Protein AF-A0A5A9XDW4-F1 (afdb_monomer_lite)

Sequence (81 aa):
MHTHTAAYWTERLQLARHPEGGWFRETSRAAEKVAGSGDFALVGCTVAPGFDFNDFELGNQNDLAELFPQHEALIGRLTRG

Secondary structure (DSSP, 8-state):
-----HHHHHHHTTPEEPTTSSEE------SS---STT---------SSPP-GGG--PPPHHHHHHH-GGGHHHHHHHS--

Organism: NCBI:txid2509454

Radius of gyration: 18.22 Å; chains: 1; bounding box: 50×32×40 Å

Structure (mmCIF, N/CA/C/O backbone):
data_AF-A0A5A9XDW4-F1
#
_entry.id   AF-A0A5A9XDW4-F1
#
loop_
_atom_site.group_PDB
_atom_site.id
_atom_site.type_symbol
_atom_site.label_atom_id
_atom_site.label_alt_id
_atom_site.label_comp_id
_atom_site.label_asym_id
_atom_site.label_entity_id
_atom_site.label_seq_id
_atom_site.pdbx_PDB_ins_code
_atom_site.Cartn_x
_atom_site.Cartn_y
_atom_site.Cartn_z
_atom_site.occupancy
_atom_site.B_iso_or_equiv
_atom_site.auth_seq_id
_atom_site.auth_comp_id
_atom_site.auth_asym_id
_atom_site.auth_atom_id
_atom_site.pdbx_PDB_model_num
ATOM 1 N N . MET A 1 1 ? 28.213 -8.020 -19.527 1.00 58.69 1 MET A N 1
ATOM 2 C CA . MET A 1 1 ? 26.991 -7.794 -18.723 1.00 58.69 1 MET A CA 1
ATOM 3 C C . MET A 1 1 ? 25.986 -8.856 -19.126 1.00 58.69 1 MET A C 1
ATOM 5 O O . MET A 1 1 ? 25.768 -9.010 -20.318 1.00 58.69 1 MET A O 1
ATOM 9 N N . HIS A 1 2 ? 25.462 -9.648 -18.190 1.00 75.50 2 HIS A N 1
ATOM 10 C CA . HIS A 1 2 ? 24.377 -10.578 -18.515 1.00 75.50 2 HIS A CA 1
ATOM 11 C C . HIS A 1 2 ? 23.077 -9.770 -18.566 1.00 75.50 2 HIS A C 1
ATOM 13 O O . HIS A 1 2 ? 22.700 -9.162 -17.566 1.00 75.50 2 HIS A O 1
ATOM 19 N N . THR A 1 3 ? 22.431 -9.708 -19.731 1.00 87.38 3 THR A N 1
ATOM 20 C CA . THR A 1 3 ? 21.144 -9.020 -19.882 1.00 87.38 3 THR A CA 1
ATOM 21 C C . THR A 1 3 ? 20.037 -9.970 -19.451 1.00 87.38 3 THR A C 1
ATOM 23 O O . THR A 1 3 ? 19.763 -10.966 -20.116 1.00 87.38 3 THR A O 1
ATOM 26 N N . HIS A 1 4 ? 19.413 -9.675 -18.317 1.00 92.50 4 HIS A N 1
ATOM 27 C CA . HIS A 1 4 ? 18.246 -10.406 -17.839 1.00 92.50 4 HIS A CA 1
ATOM 28 C C . HIS A 1 4 ? 16.972 -9.836 -18.473 1.00 92.50 4 HIS A C 1
ATOM 30 O O . HIS A 1 4 ? 16.785 -8.622 -18.508 1.00 92.50 4 HIS A O 1
ATOM 36 N N . THR A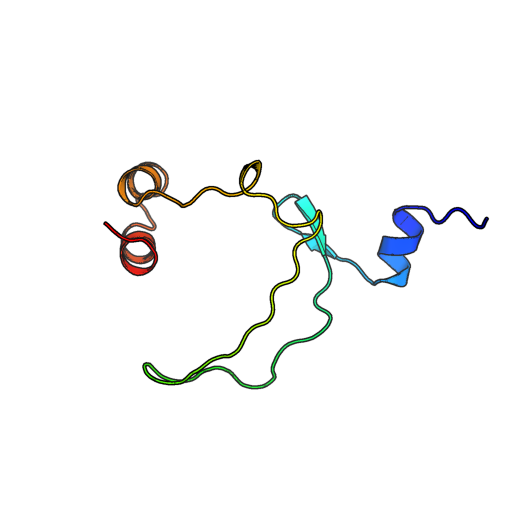 1 5 ? 1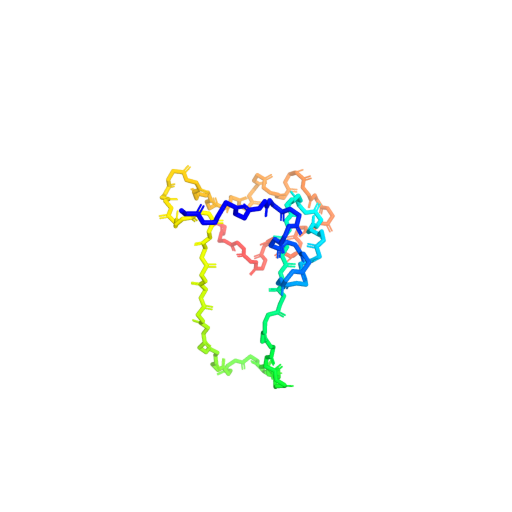6.104 -10.709 -18.986 1.00 94.25 5 THR A N 1
ATOM 37 C CA . THR A 1 5 ? 14.820 -10.323 -19.592 1.00 94.25 5 THR A CA 1
ATOM 38 C C . THR A 1 5 ? 13.734 -10.129 -18.527 1.00 94.25 5 THR A C 1
ATOM 40 O O . THR A 1 5 ? 13.888 -10.549 -17.382 1.00 94.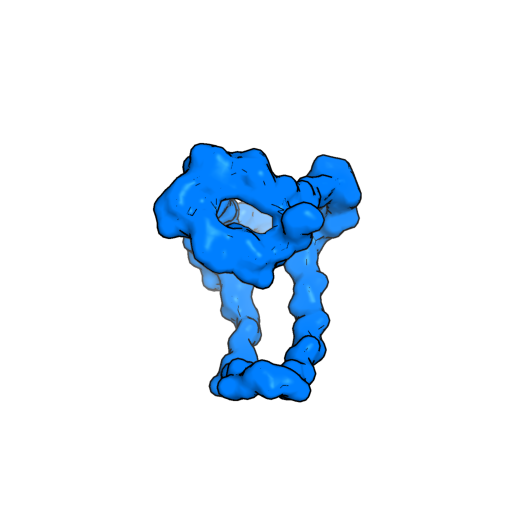25 5 THR A O 1
ATOM 43 N N . ALA A 1 6 ? 12.595 -9.536 -18.897 1.00 89.19 6 ALA A N 1
ATOM 44 C CA . ALA A 1 6 ? 11.438 -9.457 -18.000 1.00 89.19 6 ALA A CA 1
ATOM 45 C C . ALA A 1 6 ? 10.939 -10.854 -17.581 1.00 89.19 6 ALA A C 1
ATOM 47 O O . ALA A 1 6 ? 10.694 -11.088 -16.402 1.00 89.19 6 ALA A O 1
ATOM 48 N N . ALA A 1 7 ? 10.888 -11.805 -18.524 1.00 92.31 7 ALA A N 1
ATOM 49 C CA . ALA A 1 7 ? 10.494 -13.190 -18.253 1.00 92.31 7 ALA A CA 1
ATOM 50 C C . ALA A 1 7 ? 11.417 -13.871 -17.229 1.00 92.31 7 ALA A C 1
ATOM 52 O O . ALA A 1 7 ? 10.934 -14.557 -16.331 1.00 92.31 7 ALA A O 1
ATOM 53 N N . TYR A 1 8 ? 12.729 -13.615 -17.315 1.00 95.06 8 TYR A N 1
ATOM 54 C CA . TYR A 1 8 ? 13.696 -14.107 -16.335 1.00 95.06 8 TYR A CA 1
ATOM 55 C C . TYR A 1 8 ? 13.355 -13.642 -14.914 1.00 95.06 8 TYR A C 1
ATOM 57 O O . TYR A 1 8 ? 13.399 -14.436 -13.976 1.00 95.06 8 TYR A O 1
ATOM 65 N N . TRP A 1 9 ? 12.996 -12.366 -14.741 1.00 92.44 9 TRP A N 1
ATOM 66 C CA . TRP A 1 9 ? 12.641 -11.833 -13.426 1.00 92.44 9 TRP A CA 1
ATOM 67 C C . TRP A 1 9 ? 11.284 -12.329 -12.935 1.00 92.44 9 TRP A C 1
ATOM 69 O O . TRP A 1 9 ? 11.168 -12.637 -11.752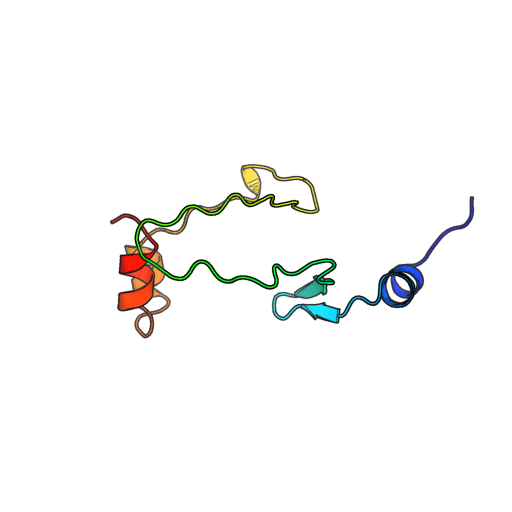 1.00 92.44 9 TRP A O 1
ATOM 79 N N . THR A 1 10 ? 10.293 -12.476 -13.819 1.00 92.56 10 THR A N 1
ATOM 80 C CA . THR A 1 10 ? 8.999 -13.082 -13.474 1.00 92.56 10 THR A CA 1
ATOM 81 C C . THR A 1 10 ? 9.172 -14.479 -12.883 1.00 92.56 10 THR A C 1
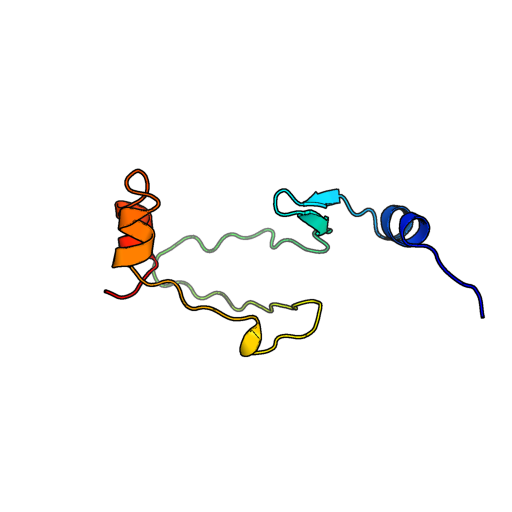ATOM 83 O O . THR A 1 10 ? 8.611 -14.764 -11.827 1.00 92.56 10 THR A O 1
ATOM 86 N N . GLU A 1 11 ? 9.977 -15.328 -13.524 1.00 94.38 11 GLU A N 1
ATOM 87 C CA . GLU A 1 11 ? 10.237 -16.689 -13.050 1.00 94.38 11 GLU A CA 1
ATOM 88 C C . GLU A 1 11 ? 11.087 -16.686 -11.773 1.00 94.38 11 GLU A C 1
ATOM 90 O O . GLU A 1 11 ? 10.679 -17.236 -10.748 1.00 94.38 11 GLU A O 1
ATOM 95 N N . ARG A 1 12 ? 12.241 -16.006 -11.797 1.00 94.81 12 ARG A N 1
ATOM 96 C CA . ARG A 1 12 ? 13.191 -15.996 -10.676 1.00 94.81 12 ARG A CA 1
ATOM 97 C C . ARG A 1 12 ? 12.584 -15.426 -9.399 1.00 94.81 12 ARG A C 1
ATOM 99 O O . ARG A 1 12 ? 12.866 -15.924 -8.311 1.00 94.81 12 ARG A O 1
ATOM 106 N N . LEU A 1 13 ? 11.786 -14.369 -9.524 1.00 93.00 13 LEU A N 1
ATOM 107 C CA . LEU A 1 13 ? 11.124 -13.736 -8.393 1.00 93.00 13 LEU A CA 1
ATOM 108 C C . LEU A 1 13 ? 9.738 -14.321 -8.135 1.00 93.00 13 LEU A C 1
ATOM 110 O O . LEU A 1 13 ? 9.121 -13.867 -7.189 1.00 93.00 13 LEU A O 1
ATOM 114 N N . GLN A 1 14 ? 9.256 -15.323 -8.878 1.00 94.56 14 GLN A N 1
ATOM 115 C CA . GLN A 1 14 ? 7.920 -15.923 -8.709 1.00 94.56 14 GLN A CA 1
ATOM 116 C C . GLN A 1 14 ? 6.801 -14.866 -8.663 1.00 94.56 14 GLN A C 1
ATOM 118 O O . GLN A 1 14 ? 5.974 -14.851 -7.750 1.00 94.56 14 GLN A O 1
ATOM 123 N N . LEU A 1 15 ? 6.822 -13.933 -9.616 1.00 92.50 15 LEU A N 1
ATOM 124 C CA . LEU A 1 15 ? 5.829 -12.865 -9.677 1.00 92.50 15 LEU A CA 1
ATOM 125 C C . LEU A 1 15 ? 4.488 -13.402 -10.196 1.00 92.50 15 LEU A C 1
ATOM 127 O O . LEU A 1 15 ? 4.442 -14.214 -11.120 1.00 92.50 15 LEU A O 1
ATOM 131 N N . ALA A 1 16 ? 3.394 -12.887 -9.648 1.00 92.56 16 ALA A N 1
ATOM 132 C CA . ALA A 1 16 ? 2.034 -13.088 -10.129 1.00 92.56 16 ALA A CA 1
ATOM 133 C C . ALA A 1 16 ? 1.537 -11.840 -10.873 1.00 92.56 16 ALA A C 1
ATOM 135 O O . ALA A 1 16 ? 2.006 -10.729 -10.627 1.00 92.56 16 ALA A O 1
ATOM 136 N N . ARG A 1 17 ? 0.566 -12.011 -11.777 1.00 92.06 17 ARG A N 1
ATOM 137 C CA . ARG A 1 17 ? -0.131 -10.873 -12.395 1.00 92.06 17 ARG A CA 1
ATOM 138 C C . ARG A 1 17 ? -0.948 -10.134 -11.339 1.00 92.06 17 ARG A C 1
ATOM 140 O O . ARG A 1 17 ? -1.687 -10.773 -10.593 1.00 92.06 17 ARG A O 1
ATOM 147 N N . HIS A 1 18 ? -0.841 -8.810 -11.318 1.00 86.19 18 HIS A N 1
ATOM 148 C CA . HIS A 1 18 ? -1.651 -7.977 -10.436 1.00 86.19 18 HIS A CA 1
ATOM 149 C C . HIS A 1 18 ? -2.930 -7.510 -11.162 1.00 86.19 18 HIS A C 1
ATOM 151 O O . HIS A 1 18 ? -2.849 -7.201 -12.356 1.00 86.19 18 HIS A O 1
ATOM 157 N N . PRO A 1 19 ? -4.109 -7.473 -10.504 1.00 80.69 19 PRO A N 1
ATOM 158 C CA . PRO A 1 19 ? -5.371 -7.079 -11.142 1.00 80.69 19 PRO A CA 1
ATOM 159 C C . PRO A 1 19 ? -5.353 -5.686 -11.782 1.00 80.69 19 PRO A C 1
ATOM 161 O O . PRO A 1 19 ? -6.013 -5.480 -12.795 1.00 80.69 19 PRO A O 1
ATOM 164 N N . GLU A 1 20 ? -4.571 -4.755 -11.233 1.00 79.19 20 GLU A N 1
ATOM 165 C CA . GLU A 1 20 ? -4.422 -3.390 -11.765 1.00 79.19 20 GLU A CA 1
ATOM 166 C C . GLU A 1 20 ? -3.428 -3.288 -12.941 1.00 79.19 20 GLU A C 1
ATOM 168 O O . GLU A 1 20 ? -3.225 -2.217 -13.504 1.00 79.19 20 GLU A O 1
ATOM 173 N N . GLY A 1 21 ? -2.822 -4.411 -13.343 1.00 83.44 21 GLY A N 1
ATOM 174 C CA . GLY A 1 21 ? -1.758 -4.475 -14.341 1.00 83.44 21 GLY A CA 1
ATOM 175 C C . GLY A 1 21 ? -0.374 -4.677 -13.716 1.00 83.44 21 GLY A C 1
ATOM 176 O O . GLY A 1 21 ? -0.153 -4.464 -12.531 1.00 83.44 21 GLY A O 1
ATOM 177 N N . GLY A 1 22 ? 0.581 -5.140 -14.526 1.00 87.81 22 GLY A N 1
ATOM 178 C CA . GLY A 1 22 ? 1.936 -5.448 -14.058 1.00 87.81 22 GLY A CA 1
ATOM 179 C C . GLY A 1 22 ? 2.071 -6.792 -13.327 1.00 87.81 22 GLY A C 1
ATOM 180 O O . GLY A 1 22 ? 1.236 -7.694 -13.459 1.00 87.81 22 GLY A O 1
ATOM 181 N N . TRP A 1 23 ? 3.185 -6.942 -12.608 1.00 89.25 23 TRP A N 1
ATOM 182 C CA . TRP A 1 23 ? 3.587 -8.164 -11.908 1.00 89.25 23 TRP A CA 1
ATOM 183 C C . TRP A 1 23 ? 4.026 -7.836 -10.478 1.00 89.25 23 TRP A C 1
ATOM 185 O O . TRP A 1 23 ? 4.782 -6.892 -10.271 1.00 89.25 23 TRP A O 1
ATOM 195 N N . PHE A 1 24 ? 3.594 -8.635 -9.507 1.00 89.00 24 PHE A N 1
ATOM 196 C CA . PHE A 1 24 ? 3.844 -8.429 -8.078 1.00 89.00 24 PHE A CA 1
ATOM 197 C C . PHE A 1 24 ? 4.165 -9.758 -7.383 1.00 89.00 24 PHE A C 1
ATOM 199 O O . PHE A 1 24 ? 3.733 -10.821 -7.824 1.00 89.00 24 PHE A O 1
ATOM 206 N N . ARG A 1 25 ? 4.888 -9.706 -6.261 1.00 88.56 25 ARG A N 1
ATOM 207 C CA . ARG A 1 25 ? 4.985 -10.818 -5.310 1.00 88.56 25 ARG A CA 1
ATOM 208 C C . ARG A 1 25 ? 4.935 -10.302 -3.882 1.00 88.56 25 ARG A C 1
ATOM 210 O O . ARG A 1 25 ? 5.700 -9.415 -3.516 1.00 88.56 25 ARG A O 1
ATOM 217 N N . GLU A 1 26 ? 4.132 -10.964 -3.058 1.00 85.56 26 GLU A N 1
ATOM 218 C CA . GLU A 1 26 ? 4.221 -10.846 -1.607 1.00 85.56 26 GLU A CA 1
ATOM 219 C C . GLU A 1 26 ? 5.447 -11.623 -1.113 1.00 85.56 26 GLU A C 1
ATOM 221 O O . GLU A 1 26 ? 5.545 -12.840 -1.287 1.00 85.56 26 GLU A O 1
ATOM 226 N N . THR A 1 27 ? 6.421 -10.920 -0.541 1.00 84.44 27 THR A N 1
ATOM 227 C CA . THR A 1 27 ? 7.634 -11.539 0.018 1.00 84.44 27 THR A CA 1
ATOM 228 C C . THR A 1 27 ? 7.469 -11.912 1.486 1.00 84.44 27 THR A C 1
ATOM 230 O O . THR A 1 27 ? 8.061 -12.895 1.926 1.00 84.44 27 THR A O 1
ATOM 233 N N . SER A 1 28 ? 6.638 -11.164 2.213 1.00 76.56 28 SER A N 1
ATOM 234 C CA . SER A 1 28 ? 6.393 -11.332 3.642 1.00 76.56 28 SER A CA 1
ATOM 235 C C . SER A 1 28 ? 4.962 -10.926 3.986 1.00 76.56 28 SER A C 1
ATOM 237 O O . SER A 1 28 ? 4.456 -9.930 3.473 1.00 76.56 28 SER A O 1
ATOM 239 N N . ARG A 1 29 ? 4.337 -11.654 4.914 1.00 81.69 29 ARG A N 1
ATOM 240 C CA . ARG A 1 29 ? 3.054 -11.302 5.532 1.00 81.69 29 ARG A CA 1
ATOM 241 C C . ARG A 1 29 ? 3.151 -11.546 7.030 1.00 81.69 29 ARG A C 1
ATOM 243 O O . ARG A 1 29 ? 3.642 -12.593 7.446 1.00 81.69 29 ARG A O 1
ATOM 250 N N . ALA A 1 30 ? 2.693 -10.591 7.834 1.00 76.31 30 ALA A N 1
ATOM 251 C CA . ALA A 1 30 ? 2.610 -10.786 9.276 1.00 76.31 30 ALA A CA 1
ATOM 252 C C . ALA A 1 30 ? 1.642 -11.939 9.592 1.00 76.31 30 ALA A C 1
ATOM 254 O O . ALA A 1 30 ? 0.558 -12.023 9.012 1.00 76.31 30 ALA A O 1
ATOM 255 N N . ALA A 1 31 ? 2.036 -12.833 10.502 1.00 79.50 31 ALA A N 1
ATOM 256 C CA . ALA A 1 31 ? 1.154 -13.898 10.981 1.00 79.50 31 ALA A CA 1
ATOM 257 C C . ALA A 1 31 ? 0.011 -13.338 11.847 1.00 79.50 31 ALA A C 1
ATOM 259 O O . ALA A 1 31 ? -1.087 -13.892 11.878 1.00 79.50 31 ALA A O 1
ATOM 260 N N . GLU A 1 32 ? 0.276 -12.223 12.527 1.00 77.50 32 GLU A N 1
ATOM 261 C CA . GLU A 1 32 ? -0.662 -11.547 13.412 1.00 77.50 32 GLU A CA 1
ATOM 262 C C . GLU A 1 32 ? -1.484 -10.497 12.662 1.00 77.50 32 GLU A C 1
ATOM 264 O O . GLU A 1 32 ? -1.022 -9.857 11.713 1.00 77.50 32 GLU A O 1
ATOM 269 N N . LYS A 1 33 ? -2.726 -10.318 13.111 1.00 71.75 33 LYS A N 1
ATOM 270 C CA . LYS A 1 33 ? -3.631 -9.268 12.645 1.00 71.75 33 LYS A CA 1
ATOM 271 C C . LYS A 1 33 ? -3.864 -8.304 13.795 1.00 71.75 33 LYS A C 1
ATOM 273 O O . LYS A 1 33 ? -4.091 -8.741 14.919 1.00 71.75 33 LYS A O 1
ATOM 278 N N . VAL A 1 34 ? -3.856 -7.012 13.496 1.00 77.62 34 VAL A N 1
ATOM 279 C CA . VAL A 1 34 ? -4.226 -5.967 14.455 1.00 77.62 34 VAL A CA 1
ATOM 280 C C . VAL A 1 34 ? -5.711 -6.151 14.769 1.00 77.62 34 VAL A C 1
ATOM 282 O O . VAL A 1 34 ? -6.551 -6.047 13.874 1.00 77.62 34 VAL A O 1
ATOM 285 N N . ALA A 1 35 ? -6.009 -6.559 16.002 1.00 69.06 35 ALA A N 1
ATOM 286 C CA . ALA A 1 35 ? -7.291 -7.157 16.364 1.00 69.06 35 ALA A CA 1
ATOM 287 C C . ALA A 1 35 ? -8.324 -6.140 16.874 1.00 69.06 35 ALA A C 1
ATOM 289 O O . ALA A 1 35 ? -9.516 -6.454 16.864 1.00 69.06 35 ALA A O 1
ATOM 290 N N . GLY A 1 36 ? -7.906 -4.940 17.292 1.00 69.12 36 GLY A N 1
ATOM 291 C CA . GLY A 1 36 ? -8.797 -3.971 17.925 1.00 69.12 36 GLY A CA 1
ATOM 292 C C . GLY A 1 36 ? -8.639 -2.525 17.463 1.00 69.12 36 GLY A C 1
ATOM 293 O O . GLY A 1 36 ? -7.596 -2.082 16.982 1.00 69.12 36 GLY A O 1
ATOM 294 N N . SER A 1 37 ? -9.710 -1.754 17.665 1.00 67.62 37 SER A N 1
ATOM 295 C CA . SER A 1 37 ? -9.646 -0.294 17.686 1.00 67.62 37 SER A CA 1
ATOM 296 C C . SER A 1 37 ? -8.781 0.151 18.870 1.00 67.62 37 SER A C 1
ATOM 298 O O . SER A 1 37 ? -9.146 -0.114 20.014 1.00 67.62 37 SER A O 1
ATOM 300 N N . GLY A 1 38 ? -7.667 0.835 18.603 1.00 68.12 38 GLY A N 1
ATOM 301 C CA . GLY A 1 38 ? -6.749 1.341 19.633 1.00 68.12 38 GLY A CA 1
ATOM 302 C C . GLY A 1 38 ? -5.395 0.629 19.699 1.00 68.12 38 GLY A C 1
ATOM 303 O O . GLY A 1 38 ? -4.507 1.112 20.397 1.00 68.12 38 GLY A O 1
ATOM 304 N N . ASP A 1 39 ? -5.213 -0.457 18.945 1.00 79.00 39 ASP A N 1
ATOM 305 C CA . ASP A 1 39 ? -3.909 -1.095 18.759 1.00 79.00 39 ASP A CA 1
ATOM 306 C C . ASP A 1 39 ? -3.069 -0.346 17.707 1.00 79.00 39 ASP A C 1
ATOM 308 O O . ASP A 1 39 ? -3.599 0.336 16.825 1.00 79.00 39 ASP A O 1
ATOM 312 N N . PHE A 1 40 ? -1.743 -0.490 17.775 1.00 77.75 40 PHE A N 1
ATOM 313 C CA . PHE A 1 40 ? -0.812 0.170 16.857 1.00 77.75 40 PHE A CA 1
ATOM 314 C C . PHE A 1 40 ? -0.223 -0.812 15.845 1.00 77.75 40 PHE A C 1
ATOM 316 O O . PHE A 1 40 ? 0.124 -1.943 16.180 1.00 77.75 40 PHE A O 1
ATOM 323 N N . ALA A 1 41 ? -0.042 -0.339 14.613 1.00 79.06 41 ALA A N 1
ATOM 324 C CA . ALA A 1 41 ? 0.678 -1.046 13.564 1.00 79.06 41 ALA A CA 1
ATOM 325 C C . ALA A 1 41 ? 1.799 -0.153 13.033 1.00 79.06 41 ALA A C 1
ATOM 327 O O . ALA A 1 41 ? 1.544 0.972 12.603 1.00 79.06 41 ALA A O 1
ATOM 328 N N . LEU A 1 42 ? 3.033 -0.657 13.036 1.00 79.19 42 LEU A N 1
ATOM 329 C CA . LEU A 1 42 ? 4.126 -0.050 12.284 1.00 79.19 42 LEU A CA 1
ATOM 330 C C . LEU A 1 42 ? 4.236 -0.768 10.941 1.00 79.19 42 LEU A C 1
ATOM 332 O O . LEU A 1 42 ? 4.411 -1.984 10.898 1.00 79.19 42 LEU A O 1
ATOM 336 N N . VAL A 1 43 ? 4.145 -0.010 9.852 1.00 79.12 43 VAL A N 1
ATOM 337 C CA . VAL A 1 43 ? 4.253 -0.536 8.489 1.00 79.12 43 VAL A CA 1
ATOM 338 C C . VAL A 1 43 ? 5.385 0.156 7.743 1.00 79.12 43 VAL A C 1
ATOM 340 O O . VAL A 1 43 ? 5.670 1.330 7.971 1.00 79.12 43 VAL A O 1
ATOM 343 N N . GLY A 1 44 ? 6.029 -0.586 6.845 1.00 81.06 44 GLY A N 1
ATOM 344 C CA . GLY A 1 44 ? 6.945 -0.046 5.849 1.00 81.06 44 GLY A CA 1
ATOM 345 C C . GLY A 1 44 ? 6.364 -0.287 4.463 1.00 81.06 44 GLY A C 1
ATOM 346 O O . GLY A 1 44 ? 6.004 -1.417 4.141 1.00 81.06 44 GLY A O 1
ATOM 347 N N . CYS A 1 45 ? 6.277 0.765 3.653 1.00 81.56 45 CYS A N 1
ATOM 348 C CA . CYS A 1 45 ? 5.812 0.680 2.272 1.00 81.56 45 CYS A CA 1
ATOM 349 C C . CYS A 1 45 ? 6.968 1.028 1.332 1.00 81.56 45 CYS A C 1
ATOM 351 O O . CYS A 1 45 ? 7.667 2.020 1.537 1.00 81.56 45 CYS A O 1
ATOM 353 N N . THR A 1 46 ? 7.172 0.219 0.296 1.00 84.38 46 THR A N 1
ATOM 354 C CA . THR A 1 46 ? 8.133 0.497 -0.778 1.00 84.38 46 THR A CA 1
ATOM 355 C C . THR A 1 46 ? 7.365 0.619 -2.083 1.00 84.38 46 THR A C 1
ATOM 357 O O . THR A 1 46 ? 6.583 -0.267 -2.415 1.00 84.38 46 THR A O 1
ATOM 360 N N . VAL A 1 47 ? 7.586 1.714 -2.807 1.00 84.81 47 VAL A N 1
ATOM 361 C CA . VAL A 1 47 ? 6.936 2.004 -4.092 1.00 84.81 47 VAL A CA 1
ATOM 362 C C . VAL A 1 47 ? 7.985 1.905 -5.200 1.00 84.81 47 VAL A C 1
ATOM 364 O O . VAL A 1 47 ? 9.129 2.323 -5.005 1.00 84.81 47 VAL A O 1
ATOM 367 N N . ALA A 1 48 ? 7.613 1.301 -6.330 1.00 83.75 48 ALA A N 1
ATOM 368 C CA . ALA A 1 48 ? 8.461 1.166 -7.512 1.00 83.75 48 ALA A CA 1
ATOM 369 C C . ALA A 1 48 ? 7.630 1.417 -8.791 1.00 83.75 48 ALA A C 1
ATOM 371 O O . ALA A 1 48 ? 6.675 0.669 -9.010 1.00 83.75 48 ALA A O 1
ATOM 372 N N . PRO A 1 49 ? 7.986 2.392 -9.659 1.00 86.06 49 PRO A N 1
ATOM 373 C CA . PRO A 1 49 ? 9.077 3.372 -9.533 1.00 86.06 49 PRO A CA 1
ATOM 374 C C . PRO A 1 49 ? 9.013 4.200 -8.240 1.00 86.06 49 PRO A C 1
ATOM 376 O O . PRO A 1 49 ? 8.012 4.163 -7.533 1.00 86.06 49 PRO A O 1
ATOM 379 N N . GLY A 1 50 ? 10.119 4.860 -7.881 1.00 89.25 50 GLY A N 1
ATOM 380 C CA . GLY A 1 50 ? 10.191 5.624 -6.632 1.00 89.25 50 GLY A CA 1
ATOM 381 C C . GLY A 1 50 ? 9.047 6.635 -6.526 1.00 89.25 50 GLY A C 1
ATOM 382 O O . GLY A 1 50 ? 8.623 7.180 -7.536 1.00 89.25 50 GLY A O 1
ATOM 383 N N . PHE A 1 51 ? 8.552 6.859 -5.308 1.00 90.81 51 PHE A N 1
ATOM 384 C CA . PHE A 1 51 ? 7.447 7.784 -5.064 1.00 90.81 51 PHE A CA 1
ATOM 385 C C . PHE A 1 51 ? 7.757 9.196 -5.588 1.00 90.81 51 PHE A C 1
ATOM 387 O O . PHE A 1 51 ? 8.801 9.761 -5.252 1.00 90.81 51 PHE A O 1
ATOM 394 N N . ASP A 1 52 ? 6.810 9.768 -6.328 1.00 93.88 52 ASP A N 1
ATOM 395 C CA . ASP A 1 52 ? 6.797 11.161 -6.769 1.00 93.88 52 ASP A CA 1
ATOM 396 C C . ASP A 1 52 ? 5.406 11.759 -6.496 1.00 93.88 52 ASP A C 1
ATOM 398 O O . ASP A 1 52 ? 4.387 11.087 -6.659 1.00 93.88 52 ASP A O 1
ATOM 402 N N . PHE A 1 53 ? 5.345 13.023 -6.070 1.00 93.69 53 PHE A N 1
ATOM 403 C CA . PHE A 1 53 ? 4.067 13.700 -5.825 1.00 93.69 53 PHE A CA 1
ATOM 404 C C . PHE A 1 53 ? 3.243 13.896 -7.099 1.00 93.69 53 PHE A C 1
ATOM 406 O O . PHE A 1 53 ? 2.025 14.006 -7.006 1.00 93.69 53 PHE A O 1
ATOM 413 N N . ASN A 1 54 ? 3.880 13.920 -8.270 1.00 95.38 54 ASN A N 1
ATOM 414 C CA . ASN A 1 54 ? 3.185 13.996 -9.552 1.00 95.38 54 ASN A CA 1
ATOM 415 C C . ASN A 1 54 ? 2.377 12.724 -9.858 1.00 95.38 54 ASN A C 1
ATOM 417 O O . ASN A 1 54 ? 1.413 12.795 -10.614 1.00 95.38 54 ASN A O 1
ATOM 421 N N . ASP A 1 55 ? 2.744 11.594 -9.246 1.00 90.94 55 ASP A N 1
ATOM 422 C CA . ASP A 1 55 ? 2.044 10.311 -9.374 1.00 90.94 55 ASP A CA 1
ATOM 423 C C . ASP A 1 55 ? 1.061 10.067 -8.210 1.00 90.94 55 ASP A C 1
ATOM 425 O O . ASP A 1 55 ? 0.414 9.020 -8.139 1.00 90.94 55 ASP A O 1
ATOM 429 N N . PHE A 1 56 ? 0.958 11.012 -7.266 1.00 93.44 56 PHE A N 1
ATOM 430 C CA . PHE A 1 56 ? 0.104 10.906 -6.089 1.00 93.44 56 PHE A CA 1
ATOM 431 C C . PHE A 1 56 ? -1.144 11.779 -6.216 1.00 93.44 56 PHE A C 1
ATOM 433 O O . PHE A 1 56 ? -1.061 12.995 -6.375 1.00 93.44 56 PHE A O 1
ATOM 440 N N . GLU A 1 57 ? -2.309 11.170 -6.011 1.00 93.81 57 GLU A N 1
ATOM 441 C CA . GLU A 1 57 ? -3.586 11.869 -5.919 1.00 93.81 57 GLU A CA 1
ATOM 442 C C . GLU A 1 57 ? -4.316 11.456 -4.638 1.00 93.81 57 GLU A C 1
ATOM 444 O O . GLU A 1 57 ? -4.494 10.269 -4.351 1.00 93.81 57 GLU A O 1
ATOM 449 N N . LEU A 1 58 ? -4.734 12.444 -3.842 1.00 94.12 58 LEU A N 1
ATOM 450 C CA . LEU A 1 58 ? -5.558 12.197 -2.665 1.00 94.12 58 LEU A CA 1
ATOM 451 C C . LEU A 1 58 ? -7.032 12.220 -3.073 1.00 94.12 58 LEU A C 1
ATOM 453 O O . LEU A 1 58 ? -7.536 13.251 -3.509 1.00 94.12 58 LEU A O 1
ATOM 457 N N . GLY A 1 59 ? -7.723 11.098 -2.887 1.00 91.56 59 GLY A N 1
ATOM 458 C CA . GLY A 1 59 ? -9.128 10.968 -3.269 1.00 91.56 59 GLY A CA 1
ATOM 459 C C . GLY A 1 59 ? -10.049 11.949 -2.536 1.00 91.56 59 GLY A C 1
ATOM 460 O O . GLY A 1 59 ? -10.035 12.027 -1.304 1.00 91.56 59 GLY A O 1
ATOM 461 N N . ASN A 1 60 ? -10.879 12.663 -3.299 1.00 95.12 60 ASN A N 1
ATOM 462 C CA . ASN A 1 60 ? -11.957 13.496 -2.774 1.00 95.12 60 ASN A CA 1
ATOM 463 C C . ASN A 1 60 ? -13.185 12.635 -2.450 1.00 95.12 60 ASN A C 1
ATOM 465 O O . ASN A 1 60 ? -13.603 11.802 -3.253 1.00 95.12 60 ASN A O 1
ATOM 469 N N . GLN A 1 61 ? -13.780 12.844 -1.276 1.00 96.19 61 GLN A N 1
ATOM 470 C CA . GLN A 1 61 ? -14.928 12.059 -0.831 1.00 96.19 61 GLN A CA 1
ATOM 471 C C . GLN A 1 61 ? -16.138 12.171 -1.769 1.00 96.19 61 GLN A C 1
ATOM 473 O O . GLN A 1 61 ? -16.762 11.154 -2.067 1.00 96.19 61 GLN A O 1
ATOM 478 N N . ASN A 1 62 ? -16.474 13.383 -2.214 1.00 95.69 62 ASN A N 1
ATOM 479 C CA . ASN A 1 62 ? -17.659 13.626 -3.035 1.00 95.69 62 ASN A CA 1
ATOM 480 C C . ASN A 1 62 ? -17.480 13.011 -4.423 1.00 95.69 62 ASN A C 1
ATOM 482 O O . ASN A 1 62 ? -18.349 12.266 -4.871 1.00 95.69 62 ASN A O 1
ATOM 486 N N . ASP A 1 63 ? -16.321 13.244 -5.043 1.00 96.56 63 ASP A N 1
ATOM 487 C CA . ASP A 1 63 ? -16.016 12.722 -6.379 1.00 96.56 63 ASP A CA 1
ATOM 488 C C . ASP A 1 63 ? -16.045 11.184 -6.382 1.00 96.56 63 ASP A C 1
ATOM 490 O O . ASP A 1 63 ? -16.633 10.552 -7.260 1.00 96.56 63 ASP A O 1
ATOM 494 N N . LEU A 1 64 ? -15.466 10.553 -5.353 1.00 96.62 64 LEU A N 1
ATOM 495 C CA 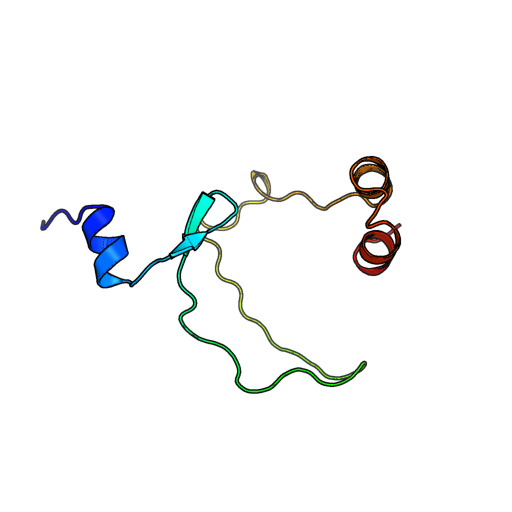. LEU A 1 64 ? -15.482 9.097 -5.213 1.00 96.62 64 LEU A CA 1
ATOM 496 C C . LEU A 1 64 ? -16.885 8.546 -4.928 1.00 96.62 64 LEU A C 1
ATOM 498 O O . LEU A 1 64 ? -17.226 7.481 -5.443 1.00 96.62 64 LEU A O 1
ATOM 502 N N . ALA A 1 65 ? -17.689 9.230 -4.111 1.00 95.94 65 ALA A N 1
ATOM 503 C CA . ALA A 1 65 ? -19.053 8.801 -3.804 1.00 95.94 65 ALA A CA 1
ATOM 504 C C . ALA A 1 65 ? -19.969 8.881 -5.036 1.00 95.94 65 ALA A C 1
ATOM 506 O O . ALA A 1 65 ? -20.819 8.009 -5.214 1.00 95.94 65 ALA A O 1
ATOM 507 N N . GLU A 1 66 ? -19.762 9.873 -5.908 1.00 97.12 66 GLU A N 1
ATOM 508 C CA . GLU A 1 66 ? -20.471 9.981 -7.187 1.00 97.12 66 GLU A CA 1
ATOM 509 C C . GLU A 1 66 ? -20.085 8.848 -8.150 1.00 97.12 66 GLU A C 1
ATOM 511 O O . GLU A 1 66 ? -20.956 8.233 -8.769 1.00 97.12 66 GLU A O 1
ATOM 516 N N . LEU A 1 67 ? -18.791 8.523 -8.241 1.00 97.56 67 LEU A N 1
ATOM 517 C CA . LEU A 1 67 ? -18.293 7.458 -9.119 1.00 97.56 67 LEU A CA 1
ATOM 518 C C . LEU A 1 67 ? -18.643 6.047 -8.621 1.00 97.56 67 LEU A C 1
ATOM 520 O O . LEU A 1 67 ? -18.841 5.136 -9.429 1.00 97.56 67 LEU A O 1
ATOM 524 N N . PHE A 1 68 ? -18.716 5.849 -7.303 1.00 97.44 68 PHE A N 1
ATOM 525 C CA . PHE A 1 68 ? -18.913 4.538 -6.680 1.00 97.44 68 PHE A CA 1
ATOM 526 C C . PHE A 1 68 ? -20.007 4.566 -5.602 1.00 97.44 68 PHE A C 1
ATOM 528 O O . PHE A 1 68 ? -19.737 4.260 -4.432 1.00 97.44 68 PHE A O 1
ATOM 535 N N . PRO A 1 69 ? -21.266 4.861 -5.971 1.00 96.88 69 PRO A N 1
ATOM 536 C CA . PRO A 1 69 ? -22.353 5.041 -5.007 1.00 96.88 69 PRO A CA 1
ATOM 537 C C . PRO A 1 69 ? -22.611 3.790 -4.156 1.00 96.88 69 PRO A C 1
ATOM 539 O O . PRO A 1 69 ? -22.961 3.881 -2.983 1.00 96.88 69 PRO A O 1
ATOM 542 N N . GLN A 1 70 ? -22.351 2.592 -4.688 1.00 98.19 70 GLN A N 1
ATOM 543 C CA . GLN A 1 70 ? -22.472 1.334 -3.943 1.00 98.19 70 GLN A CA 1
ATOM 544 C C . GLN A 1 70 ? -21.463 1.182 -2.785 1.00 98.19 70 GLN A C 1
ATOM 546 O O . GLN A 1 70 ? -21.584 0.253 -1.983 1.00 98.19 70 GLN A O 1
ATOM 551 N N . HIS A 1 71 ? -20.451 2.050 -2.700 1.00 97.50 71 HIS A N 1
ATOM 552 C CA . HIS A 1 71 ? -19.388 2.011 -1.691 1.00 97.50 71 HIS A CA 1
ATOM 553 C C . HIS A 1 71 ? -19.367 3.245 -0.776 1.00 97.50 71 HIS A C 1
ATOM 555 O O . HIS A 1 71 ? -18.416 3.404 -0.009 1.00 97.50 71 HIS A O 1
ATOM 561 N N . GLU A 1 72 ? -20.414 4.074 -0.791 1.00 95.06 72 GLU A N 1
ATOM 562 C CA . GLU A 1 72 ? -20.511 5.334 -0.034 1.00 95.06 72 GLU A CA 1
ATOM 563 C C . GLU A 1 72 ? -20.098 5.193 1.443 1.00 95.06 72 GLU A C 1
ATOM 565 O O . GLU A 1 72 ? -19.262 5.949 1.939 1.00 95.06 72 GLU A O 1
ATOM 570 N N . ALA A 1 73 ? -20.594 4.162 2.136 1.00 95.56 73 ALA A N 1
ATOM 571 C CA . ALA A 1 73 ? -20.264 3.916 3.541 1.00 95.56 73 ALA A CA 1
ATOM 572 C C . ALA A 1 73 ? -18.767 3.631 3.780 1.00 95.56 73 ALA A C 1
ATOM 574 O O . ALA A 1 73 ? -18.220 3.987 4.825 1.00 95.56 73 ALA A O 1
ATOM 575 N N . LEU A 1 74 ? -18.096 2.968 2.831 1.00 96.25 74 LEU A N 1
ATOM 576 C CA . LEU A 1 74 ? -16.660 2.702 2.921 1.00 96.25 74 LEU A CA 1
ATOM 577 C C . LEU A 1 74 ? -15.854 3.968 2.630 1.00 96.25 74 LEU A C 1
ATOM 579 O O . LEU A 1 74 ? -14.893 4.239 3.347 1.00 96.25 74 LEU A O 1
ATOM 583 N N . ILE A 1 75 ? -16.266 4.727 1.614 1.00 96.88 75 ILE A N 1
ATOM 584 C CA . ILE A 1 75 ? -15.631 5.984 1.213 1.00 96.88 75 ILE A CA 1
ATOM 585 C C . ILE A 1 75 ? -15.683 6.962 2.387 1.00 96.88 75 ILE A C 1
ATOM 587 O O . ILE A 1 75 ? -14.628 7.329 2.892 1.00 96.88 75 ILE A O 1
ATOM 591 N N . GLY A 1 76 ? -16.867 7.238 2.945 1.00 95.06 76 GLY A N 1
ATOM 592 C CA . GLY A 1 76 ? -17.012 8.147 4.089 1.00 95.06 76 GLY A CA 1
ATOM 593 C C . GLY A 1 76 ? -16.244 7.726 5.350 1.00 95.06 76 GLY A C 1
ATOM 594 O O . GLY A 1 76 ? -15.953 8.562 6.200 1.00 95.06 76 GLY A O 1
ATOM 595 N N . ARG A 1 77 ? -15.877 6.443 5.484 1.00 94.38 77 ARG A N 1
ATOM 596 C CA . ARG A 1 77 ? -15.029 5.961 6.586 1.00 94.38 77 ARG A CA 1
ATOM 597 C C . ARG A 1 77 ? -13.533 6.183 6.340 1.00 94.38 77 ARG A C 1
ATOM 599 O O . ARG A 1 77 ? -12.782 6.280 7.308 1.00 94.38 77 ARG A O 1
ATOM 606 N N . LEU A 1 78 ? -13.086 6.173 5.084 1.00 95.06 78 LEU A N 1
ATOM 607 C CA . LEU A 1 78 ? -11.663 6.189 4.715 1.00 95.06 78 LEU A CA 1
ATOM 608 C C . LEU A 1 78 ? -11.190 7.531 4.143 1.00 95.06 78 LEU A C 1
ATOM 610 O O . LEU A 1 78 ? -9.983 7.768 4.093 1.00 95.06 78 LEU A O 1
ATOM 614 N N . THR A 1 79 ? -12.106 8.408 3.742 1.00 94.19 79 THR A N 1
ATOM 615 C CA . THR A 1 79 ? -11.807 9.763 3.272 1.00 94.19 79 THR A CA 1
ATOM 616 C C . THR A 1 79 ? -12.096 10.805 4.349 1.00 94.19 79 THR A C 1
ATOM 618 O O . THR A 1 79 ? -12.754 10.536 5.353 1.00 94.19 79 THR A O 1
ATOM 621 N N . ARG A 1 80 ? -11.576 12.018 4.148 1.00 84.94 80 ARG A N 1
ATOM 622 C CA . ARG A 1 80 ? -11.978 13.198 4.921 1.00 84.94 80 ARG A CA 1
ATOM 623 C C . ARG A 1 80 ? -12.998 13.971 4.084 1.00 84.94 80 ARG A C 1
ATOM 625 O O . ARG A 1 80 ? -12.737 14.189 2.902 1.00 84.94 80 ARG A O 1
ATOM 632 N N . GLY A 1 81 ? -14.134 14.313 4.690 1.00 75.00 81 GLY A N 1
ATOM 633 C CA . GLY A 1 81 ? -15.159 15.172 4.089 1.00 75.00 81 GLY A CA 1
ATOM 634 C C . GLY A 1 81 ? -14.784 16.645 4.106 1.00 75.00 81 GLY A C 1
ATOM 635 O O . GLY A 1 81 ? -13.883 17.016 4.896 1.00 75.00 81 GLY A O 1
#

InterPro domains:
  IPR009327 Cupin domain of unknown function DUF985 [PF06172] (35-58)
  IPR011051 RmlC-like cupin domain superfamily [SSF51182] (3-80)
  IPR014710 RmlC-like jelly roll fold [G3DSA:2.60.120.10] (1-35)
  IPR014710 RmlC-like jelly roll fold [G3DSA:2.60.120.10] (36-80)
  IPR039935 Uncharacterized protein YML079W-like [PTHR33387] (38-80)

pLDDT: mean 87.64, std 8.82, range [58.69, 98.19]

Foldseek 3Di:
DDDADPVNCCVVVVWDADPVGDTDDDPDDDPDDPDDDPDDDDDDDADPVHDDVVPDDQDDLVVVCVVCVVCNVVSPVPHDD